Protein AF-A0A7S1GIU7-F1 (afdb_monomer_lite)

pLDDT: mean 95.31, std 2.93, range [81.44, 98.19]

Foldseek 3Di:
DAQQWQADPQQQWIADPPPRDIDGDDPVRGAGADPVRHGPCQVVDCRNVDPDDDDDDDPVVDPDPDAAAEEEAEAEPDPVCVVVCVRVVVVVVCVVCVCVDPRHPRYHYHYDYDD

InterPro domains:
  IPR006895 Zinc finger, Sec23/Sec24-type [PF04810] (1-29)
  IPR006896 Sec23/Sec24, trunk domain [PF04811] (66-115)
  IPR036174 Zinc finger, Sec23/Sec24-type superfamily [SSF82919] (1-65)
  IPR036465 von Willebrand factor A-like domain superfamily [G3DSA:3.40.50.410] (69-115)
  IPR036465 von Willebrand factor A-like domain superfamily [SSF53300] (66-115)
  IPR050550 SEC23/SEC24 family, SEC24 subfamily [PTHR13803] (1-115)

Sequence (115 aa):
INPFVNWTENGRRWKCNICSQLNDCPSSYFCHLDETGKRRDLDQRPELTNGVVEFVAPAEYMVRPPQEPTYFFVIDVSVTAVRSGMLQSAADAIKRSLDDLPGRNRTKIGFITYD

Radius of gyration: 25.77 Å; chains: 1; bounding box: 50×27×68 Å

Secondary structure (DSSP, 8-state):
--TT-EEEGGGTEEE-TTT--EEEPPGGG---B-TTS-BTTGGG-HHHH-SS------GGG-SS--PPPEEEEEEE-SHHHHHTTHHHHHHHHHHHHGGG-TTGGG-EEEEEEE-

Structure (mmCIF, N/CA/C/O backbone):
data_AF-A0A7S1GIU7-F1
#
_entry.id   AF-A0A7S1GIU7-F1
#
loop_
_atom_site.group_PDB
_atom_site.id
_atom_site.type_symbol
_atom_site.label_atom_id
_atom_site.label_alt_id
_atom_site.label_comp_id
_atom_site.label_asym_id
_atom_site.label_entity_id
_atom_site.label_seq_id
_atom_site.pdbx_PDB_ins_code
_atom_site.Cartn_x
_atom_site.Cartn_y
_atom_site.Cartn_z
_atom_site.occupancy
_atom_site.B_iso_or_equiv
_atom_site.auth_seq_id
_atom_site.auth_comp_id
_atom_site.auth_asym_id
_atom_site.auth_atom_id
_atom_site.pdbx_PDB_model_num
ATOM 1 N N . ILE A 1 1 ? 13.373 2.509 -11.331 1.00 93.12 1 ILE A N 1
ATOM 2 C CA . ILE A 1 1 ? 13.384 3.008 -12.729 1.00 93.12 1 ILE A CA 1
ATOM 3 C C . ILE A 1 1 ? 12.025 3.636 -13.031 1.00 93.12 1 ILE A C 1
ATOM 5 O O . ILE A 1 1 ? 11.099 3.340 -12.287 1.00 93.12 1 ILE A O 1
ATOM 9 N N . ASN A 1 2 ? 11.915 4.547 -13.998 1.00 95.56 2 ASN A N 1
ATOM 10 C CA . ASN A 1 2 ? 10.665 5.254 -14.311 1.00 95.56 2 ASN A CA 1
ATOM 11 C C . ASN A 1 2 ? 10.613 5.620 -15.816 1.00 95.56 2 ASN A C 1
ATOM 13 O O . ASN A 1 2 ? 11.657 5.521 -16.470 1.00 95.56 2 ASN A O 1
ATOM 17 N N . PRO A 1 3 ? 9.472 6.091 -16.359 1.00 96.38 3 PRO A N 1
ATOM 18 C CA . PRO A 1 3 ? 9.310 6.373 -17.794 1.00 96.38 3 PRO A CA 1
ATOM 19 C C . PRO A 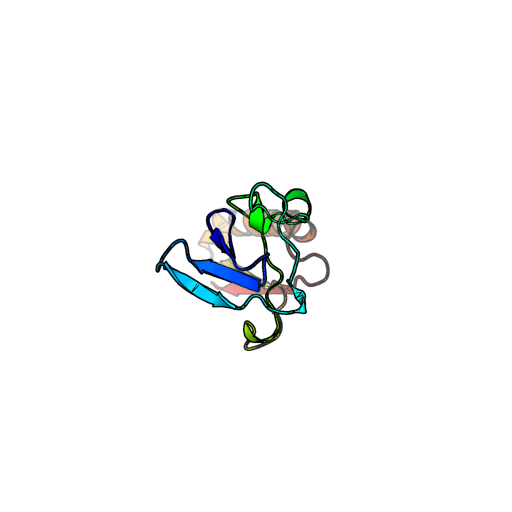1 3 ? 10.230 7.451 -18.376 1.00 96.38 3 PRO A C 1
ATOM 21 O O . PRO A 1 3 ? 10.392 7.544 -19.588 1.00 96.38 3 PRO A O 1
ATOM 24 N N . PHE A 1 4 ? 10.820 8.297 -17.533 1.00 95.75 4 PHE A N 1
ATOM 25 C CA . PHE A 1 4 ? 11.571 9.473 -17.966 1.00 95.75 4 PHE A CA 1
ATOM 26 C C . PHE A 1 4 ? 13.074 9.209 -18.114 1.00 95.75 4 PHE A C 1
ATOM 28 O O . PHE A 1 4 ? 13.823 10.116 -18.481 1.00 95.75 4 PHE A O 1
ATOM 35 N N . VAL A 1 5 ? 13.543 7.994 -17.807 1.00 96.56 5 VAL A N 1
ATOM 36 C CA . VAL A 1 5 ? 14.950 7.620 -18.011 1.00 96.56 5 VAL A CA 1
ATOM 37 C C . VAL A 1 5 ? 15.275 7.500 -19.498 1.00 96.56 5 VAL A C 1
ATOM 39 O O . VAL A 1 5 ? 14.435 7.105 -20.302 1.00 96.56 5 VAL A O 1
ATOM 42 N N . ASN A 1 6 ? 16.525 7.782 -19.864 1.00 96.06 6 ASN A N 1
ATOM 43 C CA . ASN A 1 6 ? 16.984 7.621 -21.244 1.00 96.06 6 ASN A CA 1
ATOM 44 C C . ASN A 1 6 ? 17.841 6.365 -21.369 1.00 96.06 6 ASN A C 1
ATOM 46 O O . ASN A 1 6 ? 18.883 6.267 -20.722 1.00 96.06 6 ASN A O 1
ATOM 50 N N . TRP A 1 7 ? 17.426 5.419 -22.204 1.00 96.56 7 TRP A N 1
ATOM 51 C CA . TRP A 1 7 ? 18.194 4.206 -22.470 1.00 96.56 7 TRP A CA 1
ATOM 52 C C . TRP A 1 7 ? 19.295 4.453 -23.502 1.00 96.56 7 TRP A C 1
ATOM 54 O O . TRP A 1 7 ? 19.106 5.192 -24.464 1.00 96.56 7 TRP A O 1
ATOM 64 N N . THR A 1 8 ? 20.453 3.827 -23.308 1.00 95.44 8 THR A N 1
ATOM 65 C CA . THR A 1 8 ? 21.626 3.961 -24.182 1.00 95.44 8 THR A CA 1
ATOM 66 C C . THR A 1 8 ? 22.315 2.608 -24.379 1.00 95.44 8 THR A C 1
ATOM 68 O O . THR A 1 8 ? 21.921 1.600 -23.787 1.00 95.44 8 THR A O 1
ATOM 71 N N . GLU A 1 9 ? 23.323 2.558 -25.258 1.00 95.69 9 GLU A N 1
ATOM 72 C CA . GLU A 1 9 ? 24.131 1.352 -25.515 1.00 95.69 9 GLU A CA 1
ATOM 73 C C . GLU A 1 9 ? 23.272 0.109 -25.840 1.00 95.69 9 GLU A C 1
ATOM 75 O O . GLU A 1 9 ? 23.481 -0.982 -25.307 1.00 95.69 9 GLU A O 1
ATOM 80 N N . ASN A 1 10 ? 22.255 0.292 -26.694 1.00 95.81 10 ASN A N 1
ATOM 81 C CA . ASN A 1 10 ? 21.282 -0.741 -27.072 1.00 95.81 10 ASN A CA 1
ATOM 82 C C . ASN A 1 10 ? 20.605 -1.425 -25.859 1.00 95.81 10 ASN A C 1
ATOM 84 O O . ASN A 1 10 ? 20.373 -2.634 -25.861 1.00 95.81 10 ASN A O 1
ATOM 88 N N . GLY A 1 11 ? 20.328 -0.645 -24.807 1.00 95.44 11 GLY A N 1
ATOM 89 C CA . GLY A 1 11 ? 19.609 -1.077 -23.606 1.00 95.44 11 GLY A CA 1
ATOM 90 C C . GLY A 1 11 ? 20.514 -1.570 -22.477 1.00 95.44 11 GLY A C 1
ATOM 91 O O . GLY A 1 11 ? 20.020 -1.901 -21.401 1.00 95.44 11 GLY A O 1
ATOM 92 N N . ARG A 1 12 ? 21.839 -1.603 -22.683 1.00 97.00 12 ARG A N 1
ATOM 93 C CA . ARG A 1 12 ? 22.803 -2.027 -21.651 1.00 97.00 12 ARG A CA 1
ATOM 94 C C . ARG A 1 12 ? 22.968 -1.005 -20.538 1.00 97.00 12 ARG A C 1
ATOM 96 O O . ARG A 1 12 ? 23.357 -1.378 -19.435 1.00 97.00 12 ARG A O 1
ATOM 103 N N . ARG A 1 13 ? 22.661 0.263 -20.809 1.00 97.38 13 ARG A N 1
ATOM 104 C CA . ARG A 1 13 ? 22.761 1.351 -19.839 1.00 97.38 13 ARG A CA 1
ATOM 105 C C . ARG A 1 13 ? 21.566 2.280 -19.911 1.00 97.38 13 ARG A C 1
ATOM 107 O O . ARG A 1 13 ? 20.841 2.321 -20.904 1.00 97.38 13 ARG A O 1
ATOM 114 N N . TRP A 1 14 ? 21.371 3.035 -18.841 1.00 97.12 14 TRP A N 1
ATOM 115 C CA . TRP A 1 14 ? 20.356 4.074 -18.773 1.00 97.12 14 TRP A CA 1
ATOM 116 C C . TRP A 1 14 ? 20.866 5.286 -18.001 1.00 97.12 14 TRP A C 1
ATOM 118 O O . TRP A 1 14 ? 21.605 5.177 -17.022 1.00 97.12 14 TRP A O 1
ATOM 128 N N . LYS A 1 15 ? 20.470 6.470 -18.459 1.00 97.62 15 LYS A N 1
ATOM 129 C CA . LYS A 1 15 ? 20.776 7.750 -17.831 1.00 97.62 15 LYS A CA 1
ATOM 130 C C . LYS A 1 15 ? 19.621 8.161 -16.927 1.00 97.62 15 LYS A C 1
ATOM 132 O O . LYS A 1 15 ? 18.475 8.257 -17.374 1.00 97.62 15 LYS A O 1
ATOM 137 N N . CYS A 1 16 ? 19.933 8.429 -15.663 1.00 97.62 16 CYS A N 1
ATOM 138 C CA . CYS A 1 16 ? 18.968 8.887 -14.673 1.00 97.62 16 CYS A CA 1
ATOM 139 C C . CYS A 1 16 ? 18.423 10.274 -15.037 1.00 97.62 16 CYS A C 1
ATOM 141 O O . CYS A 1 16 ? 19.187 11.203 -15.290 1.00 97.62 16 CYS A O 1
ATOM 143 N N . ASN A 1 17 ? 17.102 10.430 -15.012 1.00 97.00 17 ASN A N 1
ATOM 144 C CA . ASN A 1 17 ? 16.421 11.692 -15.308 1.00 97.00 17 ASN A CA 1
ATOM 145 C C . ASN A 1 17 ? 16.497 12.724 -14.169 1.00 97.00 17 ASN A C 1
ATOM 147 O O . ASN A 1 17 ? 16.145 13.877 -14.382 1.00 97.00 17 ASN A O 1
ATOM 151 N N . ILE A 1 18 ? 16.954 12.320 -12.979 1.00 97.81 18 ILE A N 1
ATOM 152 C CA . ILE A 1 18 ? 17.082 13.194 -11.802 1.00 97.81 18 ILE A CA 1
ATOM 153 C C . ILE A 1 18 ? 18.511 13.737 -11.691 1.00 97.81 18 ILE A C 1
ATOM 155 O O . ILE A 1 18 ? 18.715 14.943 -11.643 1.00 97.81 18 ILE A O 1
ATOM 159 N N . CYS A 1 19 ? 19.514 12.851 -11.673 1.00 97.69 19 CYS A N 1
ATOM 160 C CA . CYS A 1 19 ? 20.916 13.227 -11.439 1.00 97.69 19 CYS A CA 1
ATOM 161 C C . CYS A 1 19 ? 21.816 13.128 -12.680 1.00 97.69 19 CYS A C 1
ATOM 163 O O . CYS A 1 19 ? 23.009 13.395 -12.585 1.00 97.69 19 CYS A O 1
ATOM 165 N N . SER A 1 20 ? 21.289 12.718 -13.841 1.00 97.19 20 SER A N 1
ATOM 166 C CA . SER A 1 20 ? 22.061 12.499 -15.077 1.00 97.19 20 SER A CA 1
ATOM 167 C C . SER A 1 20 ? 23.162 11.430 -15.015 1.00 97.19 20 SER A C 1
ATOM 169 O O . SER A 1 20 ? 23.860 11.240 -16.012 1.00 97.19 20 SER A O 1
ATOM 171 N N . GLN A 1 21 ? 23.298 10.696 -13.907 1.00 98.19 21 GLN A N 1
ATOM 172 C CA . GLN A 1 21 ? 24.242 9.586 -13.796 1.00 98.19 21 GLN A CA 1
ATOM 173 C C . GLN A 1 21 ? 23.878 8.453 -14.762 1.00 98.19 21 GLN A C 1
ATOM 175 O O . GLN A 1 21 ? 22.702 8.107 -14.923 1.00 98.19 21 GLN A O 1
ATOM 180 N N . LEU A 1 22 ? 24.901 7.874 -15.388 1.00 97.94 22 LEU A N 1
ATOM 181 C CA . LEU A 1 22 ? 24.776 6.685 -16.220 1.00 97.94 22 LEU A CA 1
ATOM 182 C C . LEU A 1 22 ? 24.869 5.432 -15.340 1.00 97.94 22 LEU A C 1
ATOM 184 O O . LEU A 1 22 ? 25.787 5.312 -14.532 1.00 97.94 22 LEU A O 1
ATOM 188 N N . ASN A 1 23 ? 23.911 4.525 -15.492 1.00 98.00 23 ASN A N 1
ATOM 189 C CA . ASN A 1 23 ? 23.776 3.308 -14.699 1.00 98.00 23 ASN A CA 1
ATOM 190 C C . ASN A 1 23 ? 23.760 2.083 -15.620 1.00 98.00 23 ASN A C 1
ATOM 192 O O . ASN A 1 23 ? 23.189 2.135 -16.714 1.00 98.00 23 ASN A O 1
ATOM 196 N N . ASP A 1 24 ? 24.343 0.976 -15.164 1.00 98.06 24 ASP A N 1
ATOM 197 C CA . ASP A 1 24 ? 24.282 -0.303 -15.871 1.00 98.06 24 ASP A CA 1
ATOM 198 C C . ASP A 1 24 ? 22.897 -0.955 -15.711 1.00 98.06 24 ASP A C 1
ATOM 200 O O . ASP A 1 24 ? 22.258 -0.875 -14.657 1.00 98.06 24 ASP A O 1
ATOM 204 N N . CYS A 1 25 ? 22.403 -1.592 -16.774 1.00 96.81 25 CYS A N 1
ATOM 205 C CA . CYS A 1 25 ? 21.170 -2.370 -16.740 1.00 96.81 25 CYS A CA 1
ATOM 206 C C . CYS A 1 25 ? 21.461 -3.783 -16.202 1.00 96.81 25 CYS A C 1
ATOM 208 O O . CYS A 1 25 ? 22.280 -4.491 -16.796 1.00 96.81 25 CYS A O 1
ATOM 210 N N . PRO A 1 26 ? 20.794 -4.232 -15.120 1.00 95.94 26 PRO A N 1
ATOM 211 C CA . PRO A 1 26 ? 20.921 -5.606 -14.648 1.00 95.94 26 PRO A CA 1
ATOM 212 C C . PRO A 1 26 ? 20.554 -6.612 -15.742 1.00 95.94 26 PRO A C 1
ATOM 214 O O . PRO A 1 26 ? 19.592 -6.404 -16.483 1.00 95.94 26 PRO A O 1
ATOM 217 N N . SER A 1 27 ? 21.269 -7.737 -15.811 1.00 95.12 27 SER A N 1
ATOM 218 C CA . SER A 1 27 ? 21.045 -8.771 -16.834 1.00 95.12 27 SER A CA 1
ATOM 219 C C . SER A 1 27 ? 19.619 -9.330 -16.821 1.00 95.12 27 SER A C 1
ATOM 221 O O . SER A 1 27 ? 19.046 -9.557 -17.882 1.00 95.12 27 SER A O 1
ATOM 223 N N . SER A 1 28 ? 19.014 -9.480 -15.639 1.00 94.75 28 SER A N 1
ATOM 224 C CA . SER A 1 28 ? 17.619 -9.913 -15.465 1.00 94.75 28 SER A CA 1
ATOM 225 C C . SER A 1 28 ? 16.584 -8.907 -15.980 1.00 94.75 28 SER A C 1
ATOM 227 O O . SER A 1 28 ? 15.432 -9.270 -16.206 1.00 94.75 28 SER A O 1
ATOM 229 N N . TYR A 1 29 ? 16.979 -7.647 -16.162 1.00 95.88 29 TYR A N 1
ATOM 230 C CA . TYR A 1 29 ? 16.118 -6.558 -16.616 1.00 95.88 29 TYR A CA 1
ATOM 231 C C . TYR A 1 29 ? 16.435 -6.116 -18.053 1.00 95.88 29 TYR A C 1
ATOM 233 O O . TYR A 1 29 ? 15.790 -5.207 -18.574 1.00 95.88 29 TYR A O 1
ATOM 241 N N . PHE A 1 30 ? 17.425 -6.713 -18.716 1.00 96.94 30 PHE A N 1
ATOM 242 C CA . PHE A 1 30 ? 17.892 -6.266 -20.025 1.00 96.94 30 PHE A CA 1
ATOM 243 C C . PHE A 1 30 ? 16.859 -6.498 -21.141 1.00 96.94 30 PHE A C 1
ATOM 245 O O . PHE A 1 30 ? 16.239 -7.555 -21.226 1.00 96.94 30 PHE A O 1
ATOM 252 N N . CYS A 1 31 ? 16.723 -5.514 -22.032 1.00 96.81 31 CYS A N 1
ATOM 253 C CA . CYS A 1 31 ? 16.029 -5.648 -23.310 1.00 96.81 31 CYS A CA 1
ATOM 254 C C . CYS A 1 31 ? 16.666 -4.706 -24.335 1.00 96.81 31 CYS A C 1
ATOM 256 O O . CYS A 1 31 ? 17.119 -3.613 -23.988 1.00 96.81 31 CYS A O 1
ATOM 258 N N . HIS A 1 32 ? 16.688 -5.133 -25.597 1.00 97.19 32 HIS A N 1
ATOM 259 C CA . HIS A 1 32 ? 17.204 -4.330 -26.698 1.00 97.19 32 HIS A CA 1
ATOM 260 C C . HIS A 1 32 ? 16.326 -3.113 -26.986 1.00 97.19 32 HIS A C 1
ATOM 262 O O . HIS A 1 32 ? 15.109 -3.130 -26.769 1.00 97.19 32 HIS A O 1
ATOM 268 N N . LEU A 1 33 ? 16.956 -2.078 -27.542 1.00 97.06 33 LEU A N 1
ATOM 269 C CA . LEU A 1 33 ? 16.230 -0.945 -28.095 1.00 97.06 33 LEU A CA 1
ATOM 270 C C . LEU A 1 33 ? 15.715 -1.275 -29.503 1.00 97.06 33 LEU A C 1
ATOM 272 O O . LEU A 1 33 ? 16.204 -2.183 -30.189 1.00 97.06 33 LEU A O 1
ATOM 276 N N . ASP A 1 34 ? 14.670 -0.572 -29.904 1.00 94.38 34 ASP A N 1
ATOM 277 C CA . ASP A 1 34 ? 14.199 -0.487 -31.274 1.00 94.38 34 ASP A CA 1
ATOM 278 C C . ASP A 1 34 ? 14.925 0.637 -32.032 1.00 94.38 34 ASP A C 1
ATOM 280 O O . ASP A 1 34 ? 15.811 1.316 -31.505 1.00 94.38 34 ASP A O 1
ATOM 284 N N . GLU A 1 35 ? 14.548 0.831 -33.293 1.00 93.00 35 GLU A N 1
ATOM 285 C CA . GLU A 1 35 ? 15.115 1.861 -34.171 1.00 93.00 35 GLU A CA 1
ATOM 286 C C . GLU A 1 35 ? 14.826 3.290 -33.682 1.00 93.00 35 GLU A C 1
ATOM 288 O O . GLU A 1 35 ? 15.537 4.225 -34.044 1.00 93.00 35 GLU A O 1
ATOM 293 N N . THR A 1 36 ? 13.820 3.465 -32.821 1.00 91.75 36 THR A N 1
ATOM 294 C CA . THR A 1 36 ? 13.455 4.751 -32.211 1.00 91.75 36 THR A CA 1
ATOM 295 C C . THR A 1 36 ? 14.186 5.011 -30.890 1.00 91.75 36 THR A C 1
ATOM 297 O O . THR A 1 36 ? 13.983 6.052 -30.264 1.00 91.75 36 THR A O 1
ATOM 300 N N . GLY A 1 37 ? 15.048 4.084 -30.454 1.00 89.62 37 GLY A N 1
ATOM 301 C CA . GLY A 1 37 ? 15.774 4.164 -29.187 1.00 89.62 37 GLY A CA 1
ATOM 302 C C . GLY A 1 37 ? 14.924 3.817 -27.962 1.00 89.62 37 GLY A C 1
ATOM 303 O O . GLY A 1 37 ? 15.378 4.004 -26.832 1.00 89.62 37 GLY A O 1
ATOM 304 N N . LYS A 1 38 ? 13.707 3.296 -28.155 1.00 92.31 38 LYS A N 1
ATOM 305 C CA . LYS A 1 38 ? 12.843 2.812 -27.074 1.00 92.31 38 LYS A CA 1
ATOM 306 C C . LYS A 1 38 ? 13.081 1.332 -26.840 1.00 92.31 38 LYS A C 1
ATOM 308 O O . LYS A 1 38 ? 13.487 0.604 -27.736 1.00 92.31 38 LYS A O 1
ATOM 313 N N . ARG A 1 39 ? 12.839 0.853 -25.623 1.00 95.00 39 ARG A N 1
ATOM 314 C CA . ARG A 1 39 ? 12.927 -0.584 -25.341 1.00 95.00 39 ARG A CA 1
ATOM 315 C C . ARG A 1 39 ? 11.807 -1.346 -26.043 1.00 95.00 39 ARG A C 1
ATOM 317 O O . ARG A 1 39 ? 10.667 -0.901 -26.035 1.00 95.00 39 ARG A O 1
ATOM 324 N N . ARG A 1 40 ? 12.105 -2.535 -26.570 1.00 96.25 40 ARG A N 1
ATOM 325 C CA . ARG A 1 40 ? 11.093 -3.381 -27.239 1.00 96.25 40 ARG A CA 1
ATOM 326 C C . ARG A 1 40 ? 10.014 -3.918 -26.296 1.00 96.25 40 ARG A C 1
ATOM 328 O O . ARG A 1 40 ? 8.934 -4.273 -26.746 1.00 96.25 40 ARG A O 1
ATOM 335 N N . ASP A 1 41 ? 10.314 -4.000 -25.003 1.00 96.25 41 ASP A N 1
ATOM 336 C CA . ASP A 1 41 ? 9.392 -4.443 -23.953 1.00 96.25 41 ASP A CA 1
ATOM 337 C C . ASP A 1 41 ? 8.737 -3.271 -23.206 1.00 96.25 41 ASP A C 1
ATOM 339 O O . ASP A 1 41 ? 8.181 -3.480 -22.131 1.00 96.25 41 ASP A O 1
ATOM 343 N N . LEU A 1 42 ? 8.801 -2.049 -23.756 1.00 94.88 42 LEU A N 1
ATOM 344 C CA . LEU A 1 42 ? 8.277 -0.839 -23.120 1.00 94.88 42 LEU A CA 1
ATOM 345 C C . LEU A 1 42 ? 6.821 -1.019 -22.671 1.00 94.88 42 LEU A C 1
ATOM 347 O O . LEU A 1 42 ? 6.529 -0.873 -21.490 1.00 94.88 42 LEU A O 1
ATOM 351 N N . ASP A 1 43 ? 5.939 -1.427 -23.585 1.00 94.88 43 ASP A N 1
ATOM 352 C CA . ASP A 1 43 ? 4.499 -1.569 -23.316 1.00 94.88 43 ASP A CA 1
ATOM 353 C C . ASP A 1 43 ? 4.157 -2.774 -22.423 1.00 94.88 43 ASP A C 1
ATOM 355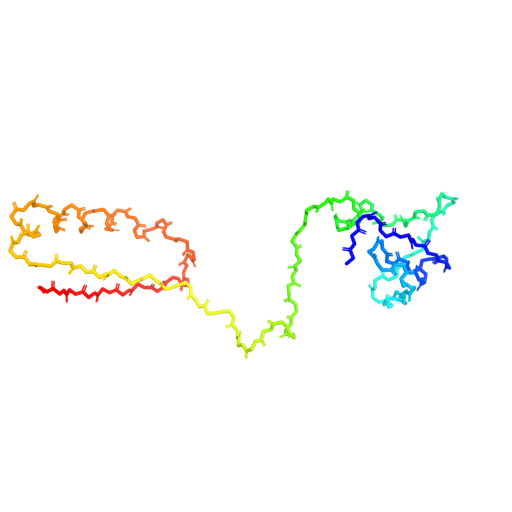 O O . ASP A 1 43 ? 3.032 -2.910 -21.947 1.00 94.88 43 ASP A O 1
ATOM 359 N N . GLN A 1 44 ? 5.126 -3.658 -22.178 1.00 96.00 44 GLN A N 1
ATOM 360 C CA . GLN A 1 44 ? 4.975 -4.809 -21.284 1.00 96.00 44 GLN A CA 1
ATOM 361 C C . GLN A 1 44 ? 5.365 -4.465 -19.840 1.00 96.00 44 GLN A C 1
ATOM 363 O O . GLN A 1 44 ? 5.180 -5.287 -18.940 1.00 96.00 44 GLN A O 1
ATOM 368 N N . ARG A 1 45 ? 5.927 -3.271 -19.610 1.00 95.50 45 ARG A N 1
ATOM 369 C CA . ARG A 1 45 ? 6.497 -2.843 -18.332 1.00 95.50 45 ARG A CA 1
ATOM 370 C C . ARG A 1 45 ? 5.851 -1.544 -17.857 1.00 95.50 45 ARG A C 1
ATOM 372 O O . ARG A 1 45 ? 6.253 -0.466 -18.303 1.00 95.50 45 ARG A O 1
ATOM 379 N N . PRO A 1 46 ? 4.883 -1.607 -16.926 1.00 96.44 46 PRO A N 1
ATOM 380 C CA . PRO A 1 46 ? 4.157 -0.420 -16.486 1.00 96.44 46 PRO A CA 1
ATOM 381 C C . PRO A 1 46 ? 5.085 0.636 -15.875 1.00 96.44 46 PRO A C 1
ATOM 383 O O . PRO A 1 46 ? 4.809 1.826 -15.982 1.00 96.44 46 PRO A O 1
ATOM 386 N N . GLU A 1 47 ? 6.213 0.242 -15.278 1.00 97.06 47 GLU A N 1
ATOM 387 C CA . GLU A 1 47 ? 7.198 1.168 -14.716 1.00 97.06 47 GLU A CA 1
ATOM 388 C C . GLU A 1 47 ? 7.943 2.003 -15.766 1.00 97.06 47 GLU A C 1
A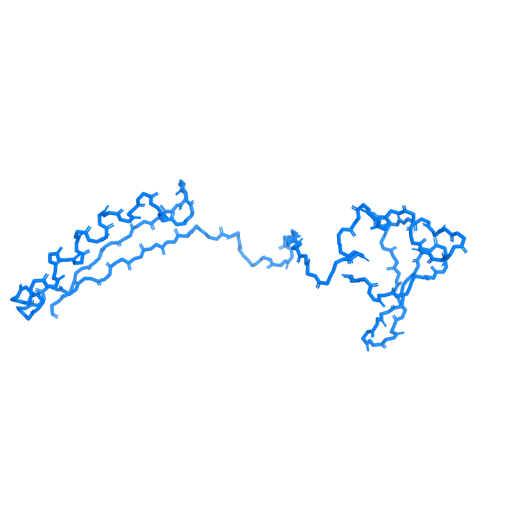TOM 390 O O . GLU A 1 47 ? 8.627 2.965 -15.412 1.00 97.06 47 GLU A O 1
ATOM 395 N N . LEU A 1 48 ? 7.842 1.636 -17.046 1.00 96.31 48 LEU A N 1
ATOM 396 C CA . LEU A 1 48 ? 8.430 2.372 -18.161 1.00 96.31 48 LEU A CA 1
ATOM 397 C C . LEU A 1 48 ? 7.402 3.211 -18.934 1.00 96.31 48 LEU A C 1
ATOM 399 O O . LEU A 1 48 ? 7.809 4.071 -19.710 1.00 96.31 48 LEU A O 1
ATOM 403 N N . THR A 1 49 ? 6.099 3.012 -18.709 1.00 96.31 49 THR A N 1
ATOM 404 C CA . THR A 1 49 ? 5.023 3.759 -19.391 1.00 96.31 49 THR A CA 1
ATOM 405 C C . THR A 1 49 ? 4.211 4.657 -18.460 1.00 96.31 49 THR A C 1
ATOM 407 O O . THR A 1 49 ? 3.704 5.687 -18.900 1.00 96.31 49 THR A O 1
ATOM 410 N N . ASN A 1 50 ? 4.093 4.307 -17.176 1.00 96.19 50 ASN A N 1
ATOM 411 C CA . ASN A 1 50 ? 3.185 4.957 -16.234 1.00 96.19 50 ASN A CA 1
ATOM 412 C C . ASN A 1 50 ? 3.946 5.772 -15.181 1.00 96.19 50 ASN A C 1
ATOM 414 O O . ASN A 1 50 ? 4.970 5.343 -14.652 1.00 96.19 50 ASN A O 1
ATOM 418 N N . GLY A 1 51 ? 3.408 6.941 -14.821 1.00 94.94 51 GLY A N 1
ATOM 419 C CA . GLY A 1 51 ? 3.971 7.783 -13.755 1.00 94.94 51 GLY A CA 1
ATOM 420 C C . GLY A 1 51 ? 3.745 7.240 -12.338 1.00 94.94 51 GLY A C 1
ATOM 421 O O . GLY A 1 51 ? 4.412 7.680 -11.406 1.00 94.94 51 GLY A O 1
ATOM 422 N N . VAL A 1 52 ? 2.820 6.290 -12.176 1.00 96.19 52 VAL A N 1
ATOM 423 C CA . VAL A 1 52 ? 2.479 5.656 -10.897 1.00 96.19 52 VAL A CA 1
ATOM 424 C C . VAL A 1 52 ? 2.369 4.154 -11.112 1.00 96.19 52 VAL A C 1
ATOM 426 O O . VAL A 1 52 ? 1.629 3.704 -11.987 1.00 96.19 52 VAL A O 1
ATOM 429 N N . VAL A 1 53 ? 3.112 3.394 -10.312 1.00 96.88 53 VAL A N 1
ATOM 430 C CA . VAL A 1 53 ? 3.134 1.929 -10.315 1.00 96.88 53 VAL A CA 1
ATOM 431 C C . VAL A 1 53 ? 3.404 1.407 -8.911 1.00 96.88 53 VAL A C 1
ATOM 433 O O . VAL A 1 53 ? 3.966 2.117 -8.076 1.00 96.88 53 VAL A O 1
ATOM 436 N N . GLU A 1 54 ? 3.056 0.147 -8.675 1.00 96.00 54 GLU A N 1
ATOM 437 C CA . GLU A 1 54 ? 3.430 -0.580 -7.467 1.00 96.00 54 GLU A CA 1
ATOM 438 C C . GLU A 1 54 ? 4.552 -1.571 -7.778 1.00 96.00 54 GLU A C 1
ATOM 440 O O . GLU A 1 54 ? 4.518 -2.276 -8.787 1.00 96.00 54 GLU A O 1
ATOM 445 N N . PHE A 1 55 ? 5.550 -1.634 -6.896 1.00 94.12 55 PHE A N 1
ATOM 446 C CA . PHE A 1 55 ? 6.630 -2.612 -6.976 1.00 94.12 55 PHE A CA 1
ATOM 447 C C . PHE A 1 55 ? 6.502 -3.622 -5.844 1.00 94.12 55 PHE A C 1
ATOM 449 O O . PHE A 1 55 ? 6.204 -3.265 -4.704 1.00 94.12 55 PHE A O 1
ATOM 456 N N . VAL A 1 56 ? 6.817 -4.881 -6.142 1.00 93.06 56 VAL A N 1
ATOM 457 C CA . VAL A 1 56 ? 7.042 -5.880 -5.099 1.00 93.06 56 VAL A CA 1
ATOM 458 C C . VAL A 1 56 ? 8.375 -5.558 -4.432 1.00 93.06 56 VAL A C 1
ATOM 460 O O . VAL A 1 56 ? 9.428 -5.708 -5.049 1.00 93.06 56 VAL A O 1
ATOM 463 N N . ALA A 1 57 ? 8.322 -5.092 -3.186 1.00 92.88 57 ALA A N 1
ATOM 464 C CA . ALA A 1 57 ? 9.510 -4.810 -2.393 1.00 92.88 57 ALA A CA 1
ATOM 465 C C . ALA A 1 57 ? 10.248 -6.123 -2.061 1.00 92.88 57 ALA A C 1
ATOM 467 O O . ALA A 1 57 ? 9.647 -7.017 -1.454 1.00 92.88 57 ALA A O 1
ATOM 468 N N . PRO A 1 58 ? 11.529 -6.268 -2.442 1.00 91.81 58 PRO A N 1
ATOM 469 C CA . PRO A 1 58 ? 12.299 -7.458 -2.101 1.00 91.81 58 PRO A CA 1
ATOM 470 C C . PRO A 1 58 ? 12.701 -7.508 -0.614 1.00 91.81 58 PRO A C 1
ATOM 472 O O . PRO A 1 58 ? 12.453 -6.577 0.157 1.00 91.81 58 PRO A O 1
ATOM 475 N N . ALA A 1 59 ? 13.328 -8.613 -0.195 1.00 92.06 59 ALA A N 1
ATOM 476 C CA . ALA A 1 59 ? 13.608 -8.898 1.215 1.00 92.06 59 ALA A CA 1
ATOM 477 C C . ALA A 1 59 ? 14.558 -7.902 1.891 1.00 92.06 59 ALA A C 1
ATOM 479 O O . ALA A 1 59 ? 14.429 -7.659 3.087 1.00 92.06 59 ALA A O 1
ATOM 480 N N . GLU A 1 60 ? 15.455 -7.270 1.140 1.00 93.81 60 GLU A N 1
ATOM 481 C CA . GLU A 1 60 ? 16.355 -6.231 1.643 1.00 93.81 60 GLU A CA 1
ATOM 482 C C . GLU A 1 60 ? 15.629 -4.972 2.150 1.00 93.81 60 GLU A C 1
ATOM 484 O O . GLU A 1 60 ? 16.201 -4.212 2.928 1.00 93.81 60 GLU A O 1
ATOM 489 N N . TYR A 1 61 ? 14.358 -4.771 1.782 1.00 93.38 61 TYR A N 1
ATOM 490 C CA . TYR A 1 61 ? 13.516 -3.700 2.326 1.00 93.38 61 TYR A CA 1
ATOM 491 C C . TYR A 1 61 ? 12.823 -4.089 3.646 1.00 93.38 61 TYR A C 1
ATOM 493 O O . TYR A 1 61 ? 12.055 -3.297 4.194 1.00 93.38 61 TYR A O 1
ATOM 501 N N . MET A 1 62 ? 13.061 -5.297 4.173 1.00 93.19 62 MET A N 1
ATOM 502 C CA . MET A 1 62 ? 12.371 -5.833 5.347 1.00 93.19 62 MET A CA 1
ATOM 503 C C . MET A 1 62 ? 13.341 -6.118 6.501 1.00 93.19 62 MET A C 1
ATOM 505 O O . MET A 1 62 ? 14.197 -6.988 6.412 1.00 93.19 62 MET A O 1
ATOM 509 N N . VAL A 1 63 ? 13.148 -5.445 7.643 1.00 94.50 63 VAL A N 1
ATOM 510 C CA . VAL A 1 63 ? 13.826 -5.805 8.912 1.00 94.50 63 VAL A CA 1
ATOM 511 C C . VAL A 1 63 ? 13.198 -7.057 9.534 1.00 94.50 63 VAL A C 1
ATOM 513 O O . VAL A 1 63 ? 13.867 -7.869 10.165 1.00 94.50 63 VAL A O 1
ATOM 516 N N . ARG A 1 64 ? 11.884 -7.211 9.356 1.00 92.50 64 ARG A N 1
ATOM 517 C CA . ARG A 1 64 ? 11.094 -8.377 9.759 1.00 92.50 64 ARG A CA 1
ATOM 518 C C . ARG A 1 64 ? 9.994 -8.619 8.724 1.00 92.50 64 ARG A C 1
ATOM 520 O O . ARG A 1 64 ? 9.593 -7.655 8.065 1.00 92.50 64 ARG A O 1
ATOM 527 N N . PRO A 1 65 ? 9.456 -9.846 8.611 1.00 88.94 65 PRO A N 1
ATOM 528 C CA . PRO A 1 65 ? 8.313 -10.111 7.745 1.00 88.94 65 PRO A CA 1
ATOM 529 C C . PRO A 1 65 ? 7.126 -9.180 8.056 1.00 88.94 65 PRO A C 1
ATOM 531 O O . PRO A 1 65 ? 6.936 -8.824 9.230 1.00 88.94 65 PRO A O 1
ATOM 534 N N . PRO A 1 66 ? 6.303 -8.808 7.054 1.00 89.06 66 PRO A N 1
ATOM 535 C CA . PRO A 1 66 ? 5.139 -7.955 7.260 1.00 89.06 66 PRO A CA 1
ATOM 536 C C . PRO A 1 66 ? 4.210 -8.554 8.316 1.00 89.06 66 PRO A C 1
ATOM 538 O O . PRO A 1 66 ? 3.657 -9.649 8.146 1.00 89.06 66 PRO A O 1
ATOM 541 N N . GLN A 1 67 ? 4.071 -7.830 9.426 1.00 90.94 67 GLN A N 1
ATOM 542 C CA . GLN A 1 67 ? 3.206 -8.234 10.526 1.00 90.94 67 GLN A CA 1
ATOM 543 C C . GLN A 1 67 ? 1.751 -8.215 10.074 1.00 90.94 67 GLN A C 1
ATOM 545 O O . GLN A 1 67 ? 1.379 -7.530 9.120 1.00 90.94 67 GLN A O 1
ATOM 550 N N . GLU A 1 68 ? 0.932 -9.016 10.734 1.00 91.31 68 GLU A N 1
ATOM 551 C CA . GLU A 1 68 ? -0.484 -9.063 10.414 1.00 91.31 68 GLU A CA 1
ATOM 552 C C . GLU A 1 68 ? -1.223 -7.805 10.910 1.00 91.31 68 GLU A C 1
ATOM 554 O O . GLU A 1 68 ? -0.869 -7.260 11.963 1.00 91.31 68 GLU A O 1
ATOM 559 N N . PRO A 1 69 ? -2.240 -7.321 10.174 1.00 93.12 69 PRO A N 1
ATOM 560 C CA . PRO A 1 69 ? -3.059 -6.205 10.629 1.00 93.12 69 PRO A CA 1
ATOM 561 C C . PRO A 1 69 ? -3.706 -6.535 11.973 1.00 93.12 69 PRO A C 1
ATOM 563 O O . PRO A 1 69 ? -4.348 -7.572 12.123 1.00 93.12 69 PRO A O 1
ATOM 566 N N . THR A 1 70 ? -3.521 -5.663 12.960 1.00 95.00 70 THR A N 1
ATOM 567 C CA . THR A 1 70 ? -4.082 -5.846 14.301 1.00 95.00 70 THR A CA 1
ATOM 568 C C . THR A 1 70 ? -4.904 -4.620 14.669 1.00 95.00 70 THR A C 1
ATOM 570 O O . THR A 1 70 ? -4.368 -3.514 14.714 1.00 95.00 70 THR A O 1
ATOM 573 N N . TYR A 1 71 ? -6.192 -4.821 14.937 1.00 95.44 71 TYR A N 1
ATOM 574 C CA . TYR A 1 71 ? -7.108 -3.783 15.404 1.00 95.44 71 TYR A CA 1
ATOM 575 C C . TYR A 1 71 ? -7.344 -3.974 16.894 1.00 95.44 71 TYR A C 1
ATOM 577 O O . TYR A 1 71 ? -7.701 -5.064 17.340 1.00 95.44 71 TYR A O 1
ATOM 585 N N . PHE A 1 72 ? -7.134 -2.918 17.671 1.00 97.00 72 PHE A N 1
ATOM 586 C CA . PHE A 1 72 ? -7.286 -2.964 19.116 1.00 97.00 72 PHE A CA 1
ATOM 587 C C . PHE A 1 72 ? -8.305 -1.912 19.551 1.00 97.00 72 PHE A C 1
ATOM 589 O O . PHE A 1 72 ? -8.043 -0.713 19.467 1.00 97.00 72 PHE A O 1
ATOM 596 N N . PHE A 1 73 ? -9.482 -2.364 19.975 1.00 97.69 73 PHE A N 1
ATOM 597 C CA . PHE A 1 73 ? -10.564 -1.496 20.422 1.00 97.69 73 PHE A CA 1
ATOM 598 C C . PHE A 1 73 ? -10.388 -1.185 21.908 1.00 97.69 73 PHE A C 1
ATOM 600 O O . PHE A 1 73 ? -10.428 -2.081 22.751 1.00 97.69 73 PHE A O 1
ATOM 607 N N . VAL A 1 74 ? -10.189 0.094 22.217 1.00 97.88 74 VAL A N 1
ATOM 608 C CA . VAL A 1 74 ? -10.061 0.617 23.582 1.00 97.88 74 VAL A CA 1
ATOM 609 C C . VAL A 1 74 ? -11.359 1.343 23.917 1.00 97.88 74 VAL A C 1
ATOM 611 O O . VAL A 1 74 ? -11.691 2.333 23.269 1.00 97.88 74 VAL A O 1
ATOM 614 N N . ILE A 1 75 ? -12.128 0.806 24.862 1.00 97.88 75 ILE A N 1
ATOM 615 C CA . ILE A 1 75 ? -13.534 1.165 25.068 1.00 97.88 75 ILE A CA 1
ATOM 616 C C . ILE A 1 75 ? -13.720 1.807 26.447 1.00 97.88 75 ILE A C 1
ATOM 618 O O . ILE A 1 75 ? -13.488 1.172 27.472 1.00 97.88 75 ILE A O 1
ATOM 622 N N . ASP A 1 76 ? -14.179 3.054 26.459 1.00 97.50 76 ASP A N 1
ATOM 623 C CA . ASP A 1 76 ? -14.588 3.767 27.673 1.00 97.50 76 ASP A CA 1
ATOM 624 C C . ASP A 1 76 ? -15.883 3.156 28.244 1.00 97.50 76 ASP A C 1
ATOM 626 O O . ASP A 1 76 ? -16.903 3.076 27.550 1.00 97.50 76 ASP A O 1
ATOM 630 N N . VAL A 1 77 ? -15.839 2.724 29.506 1.00 97.88 77 VAL A N 1
ATOM 631 C CA . VAL A 1 77 ? -16.979 2.200 30.277 1.00 97.88 77 VAL A CA 1
ATOM 632 C C . VAL A 1 77 ? -17.335 3.084 31.480 1.00 97.88 77 VAL A C 1
ATOM 634 O O . VAL A 1 77 ? -18.078 2.655 32.365 1.00 97.88 77 VAL A O 1
ATOM 637 N N . SER A 1 78 ? -16.857 4.331 31.503 1.00 98.12 78 SER A N 1
ATOM 638 C CA . SER A 1 78 ? -17.176 5.326 32.525 1.00 98.12 78 SER A CA 1
ATOM 639 C C . SER A 1 78 ? -18.682 5.577 32.637 1.00 98.12 78 SER A C 1
ATOM 641 O O . SER A 1 78 ? -19.477 5.370 31.711 1.00 98.12 78 SER A O 1
ATOM 643 N N . VAL A 1 79 ? -19.104 6.119 33.781 1.00 97.88 79 VAL A N 1
ATOM 644 C CA . VAL A 1 79 ? -20.516 6.461 34.028 1.00 97.88 79 VAL A CA 1
ATOM 645 C C . VAL A 1 79 ? -21.069 7.397 32.944 1.00 97.88 79 VAL A C 1
ATOM 647 O O . VAL A 1 79 ? -22.233 7.279 32.559 1.00 97.88 79 VAL A O 1
ATOM 650 N N . THR A 1 80 ? -20.245 8.305 32.421 1.00 97.62 80 THR A N 1
ATOM 651 C CA . THR A 1 80 ? -20.623 9.230 31.344 1.00 97.62 80 THR A CA 1
ATOM 652 C C . THR A 1 80 ? -20.829 8.494 30.017 1.00 97.62 80 THR A C 1
ATOM 654 O O . THR A 1 80 ? -21.828 8.737 29.330 1.00 97.62 80 THR A O 1
ATOM 657 N N . ALA A 1 81 ? -19.944 7.553 29.676 1.00 97.12 81 ALA A N 1
ATOM 658 C CA . ALA A 1 81 ? -20.048 6.721 28.476 1.00 97.12 81 ALA A CA 1
ATOM 659 C C . ALA A 1 81 ? -21.312 5.849 28.480 1.00 97.12 81 ALA A C 1
ATOM 661 O O . ALA A 1 81 ? -22.003 5.724 27.465 1.00 97.12 81 ALA A O 1
ATOM 662 N N . VAL A 1 82 ? -21.656 5.297 29.645 1.00 97.75 82 VAL A N 1
ATOM 663 C CA . VAL A 1 82 ? -22.873 4.499 29.828 1.00 97.75 82 VAL A CA 1
ATOM 664 C C . VAL A 1 82 ? -24.123 5.377 29.747 1.00 97.75 82 VAL A C 1
ATOM 666 O O . VAL A 1 82 ? -25.033 5.078 28.977 1.00 97.75 82 VAL A O 1
ATOM 669 N N . ARG A 1 83 ? -24.173 6.492 30.492 1.00 97.94 83 ARG A N 1
ATOM 670 C CA . ARG A 1 83 ? -25.355 7.379 30.541 1.00 97.94 83 ARG A CA 1
ATOM 671 C C . ARG A 1 83 ? -25.682 8.035 29.204 1.00 97.94 83 ARG A C 1
ATOM 673 O O . ARG A 1 83 ? -26.850 8.277 28.924 1.00 97.94 83 ARG A O 1
ATOM 680 N N . SER A 1 84 ? -24.667 8.331 28.398 1.00 97.81 84 SER A N 1
ATOM 681 C CA . SER A 1 84 ? -24.845 8.920 27.067 1.00 97.81 84 SER A CA 1
ATOM 682 C C . SER A 1 84 ? -25.263 7.907 25.994 1.00 97.81 84 SER A C 1
ATOM 684 O O . SER A 1 84 ? -25.623 8.314 24.893 1.00 97.81 84 SER A O 1
ATOM 686 N N . GLY A 1 85 ? -25.208 6.598 26.277 1.00 97.75 85 GLY A N 1
ATOM 687 C CA . GLY A 1 85 ? -25.431 5.544 25.279 1.00 97.75 85 GLY A CA 1
ATOM 688 C C . GLY A 1 85 ? -24.253 5.330 24.317 1.00 97.75 85 GLY A C 1
ATOM 689 O O . GLY A 1 85 ? -24.367 4.549 23.365 1.00 97.75 85 GLY A O 1
ATOM 690 N N . MET A 1 86 ? -23.112 5.987 24.561 1.00 97.56 86 MET A N 1
ATOM 691 C CA . MET A 1 86 ? -21.904 5.865 23.744 1.00 97.56 86 MET A CA 1
ATOM 692 C C . MET A 1 86 ? -21.374 4.431 23.738 1.00 97.56 86 MET A C 1
ATOM 694 O O . MET A 1 86 ? -21.073 3.908 22.668 1.00 97.56 86 MET A O 1
ATOM 698 N N . LEU A 1 87 ? -21.321 3.777 24.905 1.00 97.69 87 LEU A N 1
ATOM 699 C CA . LEU A 1 87 ? -20.827 2.401 25.026 1.00 97.69 87 LEU A CA 1
ATOM 700 C C . LEU A 1 87 ? -21.617 1.431 24.135 1.00 97.69 87 LEU A C 1
ATOM 702 O O . LEU A 1 87 ? -21.031 0.665 23.372 1.00 97.69 87 LEU A O 1
ATOM 706 N N . GLN A 1 88 ? -22.949 1.505 24.195 1.00 97.81 88 GLN A N 1
ATOM 707 C CA . GLN A 1 88 ? -23.831 0.661 23.389 1.00 97.81 88 GLN A CA 1
ATOM 708 C C . GLN A 1 88 ? -23.631 0.926 21.892 1.00 97.81 88 GLN A C 1
ATOM 710 O O . GLN A 1 88 ? -23.430 -0.002 21.111 1.00 97.81 88 GLN A O 1
ATOM 715 N N . SER A 1 89 ? -23.608 2.203 21.504 1.00 98.12 89 SER A N 1
ATOM 716 C CA . SER A 1 89 ? -23.419 2.606 20.107 1.00 98.12 89 SER A CA 1
ATOM 717 C C . SER A 1 89 ? -22.070 2.142 19.551 1.00 98.12 89 SER A C 1
ATOM 719 O O . SER A 1 89 ? -22.004 1.651 18.424 1.00 98.12 89 SER A O 1
ATOM 721 N N . ALA A 1 90 ? -21.002 2.257 20.347 1.00 97.62 90 ALA A N 1
ATOM 722 C CA . ALA A 1 90 ? -19.667 1.801 19.983 1.00 97.62 90 ALA A CA 1
ATOM 723 C C . ALA A 1 90 ? -19.622 0.276 19.825 1.00 97.62 90 ALA A C 1
ATOM 725 O O . ALA A 1 90 ? -19.150 -0.212 18.801 1.00 97.62 90 ALA A O 1
ATOM 726 N N . ALA A 1 91 ? -20.166 -0.478 20.784 1.00 97.69 91 ALA A N 1
ATOM 727 C CA . ALA A 1 91 ? -20.216 -1.937 20.716 1.00 97.69 91 ALA A CA 1
ATOM 728 C C . ALA A 1 91 ? -20.975 -2.431 19.470 1.00 97.69 91 ALA A C 1
ATOM 730 O O . ALA A 1 91 ? -20.488 -3.309 18.753 1.00 97.69 91 ALA A O 1
ATOM 731 N N . ASP A 1 92 ? -22.124 -1.824 19.159 1.00 98.12 92 ASP A N 1
ATOM 732 C CA . ASP A 1 92 ? -22.929 -2.182 17.988 1.00 98.12 92 ASP A CA 1
ATOM 733 C C . ASP A 1 92 ? -22.251 -1.803 16.668 1.00 98.12 92 ASP A C 1
ATOM 735 O O . ASP A 1 92 ? -22.394 -2.504 15.664 1.00 98.12 92 ASP A O 1
ATOM 739 N N . ALA A 1 93 ? -21.538 -0.677 16.631 1.00 97.69 93 ALA A N 1
ATOM 740 C CA . ALA A 1 93 ? -20.763 -0.273 15.463 1.00 97.69 93 ALA A CA 1
ATOM 741 C C . ALA A 1 93 ? -19.581 -1.221 15.225 1.00 97.69 93 ALA A C 1
ATOM 743 O O . ALA A 1 93 ? -19.397 -1.679 14.100 1.00 97.69 93 ALA A O 1
ATOM 744 N N . ILE A 1 94 ? -18.834 -1.566 16.281 1.00 97.12 94 ILE A N 1
ATOM 745 C CA . ILE A 1 94 ? -17.703 -2.496 16.194 1.00 97.12 94 ILE A CA 1
ATOM 746 C C . ILE A 1 94 ? -18.188 -3.860 15.714 1.00 97.12 94 ILE A C 1
ATOM 748 O O . ILE A 1 94 ? -17.670 -4.378 14.735 1.00 97.12 94 ILE A O 1
ATOM 752 N N . LYS A 1 95 ? -19.232 -4.419 16.336 1.00 96.69 95 LYS A N 1
ATOM 753 C CA . LYS A 1 95 ? -19.781 -5.723 15.944 1.00 96.69 95 LYS A CA 1
ATOM 754 C C . LYS A 1 95 ? -20.176 -5.774 14.466 1.00 96.69 95 LYS A C 1
ATOM 756 O O . LYS A 1 95 ? -19.957 -6.793 13.824 1.00 96.69 95 LYS A O 1
ATOM 761 N N . ARG A 1 96 ? -20.753 -4.691 13.936 1.00 97.25 96 ARG A N 1
ATOM 762 C CA . ARG A 1 96 ? -21.160 -4.602 12.526 1.00 97.25 96 ARG A CA 1
ATOM 763 C C . ARG A 1 96 ? -19.991 -4.484 11.554 1.00 97.25 96 ARG A C 1
ATOM 765 O O . ARG A 1 96 ? -20.181 -4.811 10.394 1.00 97.25 96 ARG A O 1
ATOM 772 N N . SER A 1 97 ? -18.826 -4.016 11.997 1.00 94.94 97 SER A N 1
ATOM 773 C CA . SER A 1 97 ? -17.673 -3.796 11.121 1.00 94.94 97 SER A CA 1
ATOM 774 C C . SER A 1 97 ? -16.646 -4.925 11.135 1.00 94.94 97 S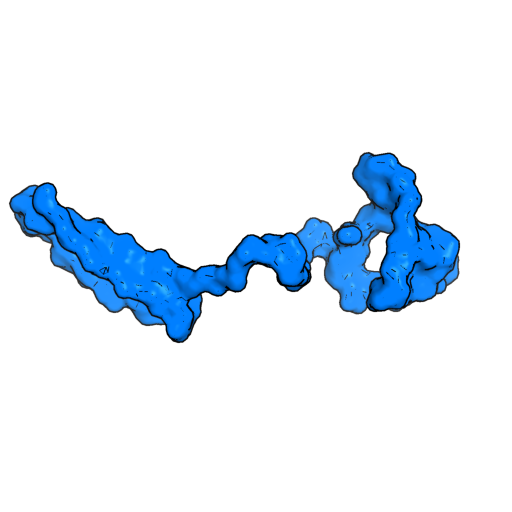ER A C 1
ATOM 776 O O . SER A 1 97 ? -15.790 -4.937 10.256 1.00 94.94 97 SER A O 1
ATOM 778 N N . LEU A 1 98 ? -16.710 -5.867 12.089 1.00 93.50 98 LEU A N 1
ATOM 779 C CA . LEU A 1 98 ? -15.687 -6.911 12.259 1.00 93.50 98 LEU A CA 1
ATOM 780 C C . LEU A 1 98 ? -15.424 -7.728 10.985 1.00 93.50 98 LEU A C 1
ATOM 782 O O . LEU A 1 98 ? -14.263 -8.009 10.691 1.00 93.50 98 LEU A O 1
ATOM 786 N N . ASP A 1 99 ? -16.469 -8.068 10.227 1.00 91.94 99 ASP A N 1
ATOM 787 C CA . ASP A 1 99 ? -16.349 -8.881 9.007 1.00 91.94 99 ASP A CA 1
ATOM 788 C C . ASP A 1 99 ? -15.750 -8.103 7.819 1.00 91.94 99 ASP A C 1
ATOM 790 O O . ASP A 1 99 ? -15.158 -8.699 6.917 1.00 91.94 99 ASP A O 1
ATOM 794 N N . ASP A 1 100 ? -15.839 -6.770 7.846 1.00 92.12 100 ASP A N 1
ATOM 795 C CA . ASP A 1 100 ? -15.373 -5.879 6.777 1.00 92.12 100 ASP A CA 1
ATOM 796 C C . ASP A 1 100 ? -13.958 -5.326 7.030 1.00 92.12 100 ASP A C 1
ATOM 798 O O . ASP A 1 100 ? -13.432 -4.540 6.234 1.00 92.12 100 ASP A O 1
ATOM 802 N N . LEU A 1 101 ? -13.311 -5.713 8.138 1.00 91.75 101 LEU A N 1
ATOM 803 C CA . LEU A 1 101 ? -11.988 -5.198 8.480 1.00 91.75 101 LEU A CA 1
ATOM 804 C C . LEU A 1 101 ? -10.918 -5.646 7.460 1.00 91.75 101 LEU A C 1
ATOM 806 O O . LEU A 1 101 ? -10.786 -6.838 7.150 1.00 91.75 101 LEU A O 1
ATOM 810 N N . PRO A 1 102 ? -10.078 -4.715 6.967 1.00 90.88 102 PRO A N 1
ATOM 811 C CA . PRO A 1 102 ? -8.956 -5.046 6.097 1.00 90.88 102 PRO A CA 1
ATOM 812 C C . PRO A 1 102 ? -8.013 -6.080 6.727 1.00 90.88 102 PRO A C 1
ATOM 814 O O . PRO A 1 102 ? -7.745 -6.053 7.924 1.00 90.88 102 PRO A O 1
ATOM 817 N N . GLY A 1 103 ? -7.466 -6.975 5.901 1.00 86.06 103 GLY A N 1
ATOM 818 C CA . GLY A 1 103 ? -6.522 -8.019 6.331 1.00 86.06 103 GLY A CA 1
ATOM 81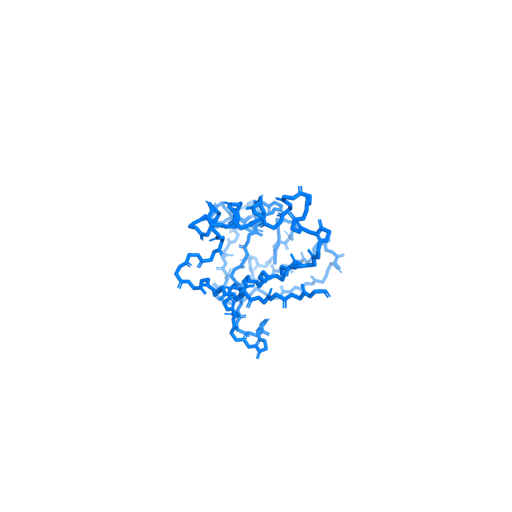9 C C . GLY A 1 103 ? -7.074 -9.449 6.301 1.00 86.06 103 GLY A C 1
ATOM 820 O O . GLY A 1 103 ? -6.284 -10.398 6.362 1.00 86.06 103 GLY A O 1
ATOM 821 N N . ARG A 1 104 ? -8.388 -9.619 6.078 1.00 81.44 104 ARG A N 1
ATOM 822 C CA . ARG A 1 104 ? -9.056 -10.927 5.911 1.00 81.44 104 ARG A CA 1
ATOM 823 C C . ARG A 1 104 ? -8.675 -11.887 7.056 1.00 81.44 104 ARG A C 1
ATOM 825 O O . ARG A 1 104 ? -8.650 -11.500 8.216 1.00 81.44 104 ARG A O 1
ATOM 832 N N . ASN A 1 105 ? -8.294 -13.125 6.733 1.00 85.25 105 ASN A N 1
ATOM 833 C CA . ASN A 1 105 ? -7.981 -14.188 7.697 1.00 85.25 105 ASN A CA 1
ATOM 834 C C . ASN A 1 105 ? -6.727 -13.935 8.554 1.00 85.25 105 ASN A C 1
ATOM 836 O O . ASN A 1 105 ? -6.443 -14.725 9.449 1.00 85.25 105 ASN A O 1
ATOM 840 N N . ARG A 1 106 ? -5.937 -12.894 8.257 1.00 90.12 106 ARG A N 1
ATOM 841 C CA . ARG A 1 106 ? -4.761 -12.524 9.059 1.00 90.12 106 ARG A CA 1
ATOM 842 C C . ARG A 1 106 ? -5.090 -11.477 10.119 1.00 90.12 106 ARG A C 1
ATOM 844 O O . ARG A 1 106 ? -4.250 -11.200 10.964 1.00 90.12 106 ARG A O 1
ATOM 851 N N . THR A 1 107 ? -6.268 -10.868 10.062 1.00 93.31 107 THR A N 1
ATOM 852 C CA . THR A 1 107 ? -6.622 -9.781 10.965 1.00 93.31 107 THR A CA 1
ATOM 853 C C . THR A 1 107 ? -6.746 -10.285 12.397 1.00 93.31 107 THR A C 1
ATOM 855 O O . THR A 1 107 ? -7.523 -11.194 12.683 1.00 93.31 107 THR A O 1
ATOM 858 N N . LYS A 1 108 ? -5.997 -9.669 13.314 1.00 94.75 108 LYS A N 1
ATOM 859 C CA . LYS A 1 108 ? -6.118 -9.902 14.756 1.00 94.75 108 LYS A CA 1
ATOM 860 C C . LYS A 1 108 ? -6.944 -8.803 15.405 1.00 94.75 108 LYS A C 1
ATOM 862 O O . LYS A 1 108 ? -6.771 -7.629 15.083 1.00 94.75 108 LYS A O 1
ATOM 867 N N . ILE A 1 109 ? -7.804 -9.188 16.344 1.00 95.25 109 ILE A N 1
ATOM 868 C CA . ILE A 1 109 ? -8.654 -8.265 17.099 1.00 95.25 109 ILE A CA 1
ATOM 869 C C . ILE A 1 109 ? -8.315 -8.356 18.584 1.00 95.25 109 ILE A C 1
ATOM 871 O O . ILE A 1 109 ? -8.188 -9.451 19.131 1.00 95.25 109 ILE A O 1
ATOM 875 N N . GLY A 1 110 ? -8.190 -7.204 19.234 1.00 96.81 110 GLY A N 1
ATOM 876 C CA . GLY A 1 110 ? -8.092 -7.084 20.683 1.00 96.81 110 GLY A CA 1
ATOM 877 C C . GLY A 1 110 ? -9.123 -6.102 21.226 1.00 96.81 110 GLY A C 1
ATOM 878 O O . GLY A 1 110 ? -9.515 -5.159 20.539 1.00 96.81 110 GLY A O 1
ATOM 879 N N . PHE A 1 111 ? -9.545 -6.327 22.466 1.00 97.75 111 PHE A N 1
ATOM 880 C CA . PHE A 1 111 ? -10.461 -5.455 23.193 1.00 97.75 111 PHE A CA 1
ATOM 881 C C . PHE A 1 111 ? -9.878 -5.148 24.569 1.00 97.75 111 PHE A C 1
ATOM 883 O O . PHE A 1 111 ? -9.359 -6.045 25.236 1.00 97.75 111 PHE A O 1
ATOM 890 N N . ILE A 1 112 ? -10.005 -3.901 25.008 1.00 98.06 112 ILE A N 1
ATOM 891 C CA . ILE A 1 112 ? -9.787 -3.505 26.398 1.00 98.06 112 ILE A CA 1
ATOM 892 C C . ILE A 1 112 ? -10.818 -2.455 26.791 1.00 98.06 112 ILE A C 1
ATOM 894 O O . ILE A 1 112 ? -11.252 -1.660 25.956 1.00 98.06 112 ILE A O 1
ATOM 898 N N . THR A 1 113 ? -11.186 -2.443 28.064 1.00 97.81 113 THR A N 1
ATOM 899 C CA . THR A 1 113 ? -12.052 -1.419 28.646 1.00 97.81 113 THR A CA 1
ATOM 900 C C . THR A 1 113 ? -11.286 -0.586 29.663 1.00 97.81 113 THR A C 1
ATOM 902 O O . THR A 1 113 ? -10.376 -1.104 30.312 1.00 97.81 113 THR A O 1
ATOM 905 N N . TYR A 1 114 ? -11.670 0.675 29.829 1.00 97.06 114 TYR A N 1
ATOM 906 C CA . TYR A 1 114 ? -11.174 1.557 30.890 1.00 97.06 1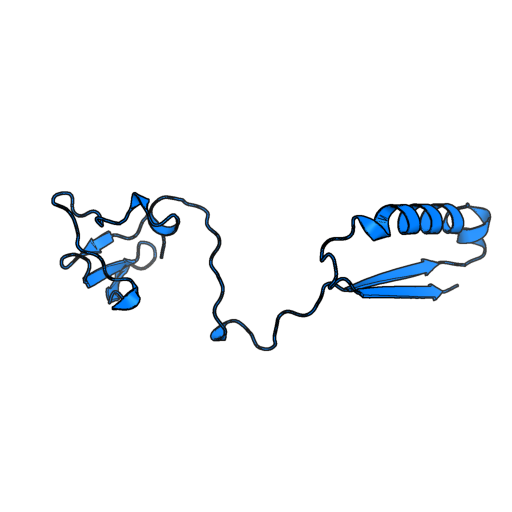14 TYR A CA 1
ATOM 907 C C . TYR A 1 114 ? -12.312 2.435 31.423 1.00 97.06 114 TYR A C 1
ATOM 909 O O . TYR A 1 114 ? -13.300 2.628 30.712 1.00 97.06 114 TYR A O 1
ATOM 917 N N . ASP A 1 115 ? -12.187 2.935 32.652 1.00 92.19 115 ASP A N 1
ATOM 918 C CA . ASP A 1 115 ? -13.169 3.817 33.299 1.00 92.19 115 ASP A CA 1
ATOM 919 C C . ASP A 1 115 ? -12.624 5.220 33.612 1.00 92.19 115 ASP A C 1
ATOM 921 O O . ASP A 1 115 ? -11.384 5.411 33.600 1.00 92.19 115 ASP A O 1
#

Organism: Cyclophora tenuis (NCBI:txid216820)